Protein AF-U2USJ1-F1 (afdb_monomer_lite)

Foldseek 3Di:
DPDPDDDDDDDDDDDPVVVVVLCVVCVVVVHHSVRVVVVLVVVCVVVVHPDPAPADPVRDGPVRVVVVVVVVVCVVVVVDDDDDDDDD

Radius of gyration: 21.19 Å; chains: 1; bounding box: 42×40×55 Å

pLDDT: mean 83.75, std 11.47, range [43.25, 96.69]

Structure (mmCIF, N/CA/C/O backbone):
data_AF-U2USJ1-F1
#
_entry.id   AF-U2USJ1-F1
#
loop_
_atom_site.group_PDB
_atom_site.id
_atom_site.type_symbol
_atom_site.label_atom_id
_atom_site.label_alt_id
_atom_site.label_comp_id
_atom_site.label_asym_id
_atom_site.label_entity_id
_atom_site.label_seq_id
_atom_site.pdbx_PDB_ins_code
_atom_site.Cartn_x
_atom_site.Cartn_y
_atom_site.Cartn_z
_atom_site.occupancy
_atom_site.B_iso_or_equiv
_atom_site.auth_seq_id
_atom_site.auth_comp_id
_atom_site.auth_asym_id
_atom_site.auth_atom_id
_atom_site.pdbx_PDB_model_num
ATOM 1 N N . MET A 1 1 ? 2.497 -20.616 26.138 1.00 43.25 1 MET A N 1
ATOM 2 C CA . MET A 1 1 ? 1.456 -19.682 26.619 1.00 43.25 1 MET A CA 1
ATOM 3 C C . MET A 1 1 ? 1.119 -18.746 25.471 1.00 43.25 1 MET A C 1
ATOM 5 O O . MET A 1 1 ? 2.033 -18.112 24.958 1.00 43.25 1 MET A O 1
ATOM 9 N N . ALA A 1 2 ? -0.125 -18.736 24.988 1.00 52.28 2 ALA A N 1
ATOM 10 C CA . ALA A 1 2 ? -0.528 -17.823 23.919 1.00 52.28 2 ALA A CA 1
ATOM 11 C C . ALA A 1 2 ? -0.518 -16.396 24.480 1.00 52.28 2 ALA A C 1
ATOM 13 O O . ALA A 1 2 ? -1.215 -16.109 25.449 1.00 52.28 2 ALA A O 1
ATOM 14 N N . LYS A 1 3 ? 0.333 -15.530 23.928 1.00 64.81 3 LYS A N 1
ATOM 15 C CA . LYS A 1 3 ? 0.413 -14.126 24.328 1.00 64.81 3 LYS A CA 1
ATOM 16 C C . LYS A 1 3 ? -0.886 -13.453 23.885 1.00 64.81 3 LYS A C 1
ATOM 18 O O . LYS A 1 3 ? -1.115 -13.322 22.685 1.00 64.81 3 LYS A O 1
ATOM 23 N N . THR A 1 4 ? -1.747 -13.086 24.830 1.00 63.53 4 THR A N 1
ATOM 24 C CA . THR A 1 4 ? -2.965 -12.325 24.538 1.00 63.53 4 THR A CA 1
ATOM 25 C C . THR A 1 4 ? -2.553 -11.018 23.870 1.00 63.53 4 THR A C 1
ATOM 27 O O . THR A 1 4 ? -1.761 -10.258 24.424 1.00 63.53 4 THR A O 1
ATOM 30 N N . VAL A 1 5 ? -3.018 -10.793 22.642 1.00 78.06 5 VAL A N 1
ATOM 31 C CA . VAL A 1 5 ? -2.744 -9.552 21.915 1.00 78.06 5 VAL A CA 1
ATOM 32 C C . VAL A 1 5 ? -3.744 -8.517 22.408 1.00 78.06 5 VAL A C 1
ATOM 34 O O . VAL A 1 5 ? -4.931 -8.608 22.104 1.00 78.06 5 VAL A O 1
ATOM 37 N N . GLU A 1 6 ? -3.273 -7.557 23.198 1.00 87.88 6 GLU A N 1
ATOM 38 C CA . GLU A 1 6 ? -4.076 -6.400 23.585 1.00 87.88 6 GLU A CA 1
ATOM 39 C C . GLU A 1 6 ? -4.366 -5.549 22.343 1.00 87.88 6 GLU A C 1
ATOM 41 O O . GLU A 1 6 ? -3.460 -5.136 21.617 1.00 87.88 6 GLU A O 1
ATOM 46 N N . MET A 1 7 ? -5.652 -5.327 22.074 1.00 87.50 7 MET A N 1
ATOM 47 C CA . MET A 1 7 ? -6.123 -4.524 20.949 1.00 87.50 7 MET A CA 1
ATOM 48 C C . MET A 1 7 ? -6.331 -3.083 21.414 1.00 87.50 7 MET A C 1
ATOM 50 O O . MET A 1 7 ? -6.917 -2.843 22.468 1.00 87.50 7 MET A O 1
ATOM 54 N N . SER A 1 8 ? -5.885 -2.114 20.617 1.00 90.62 8 SER A N 1
ATOM 55 C CA . SER A 1 8 ? -6.071 -0.687 20.898 1.00 90.62 8 SER A CA 1
ATOM 56 C C . SER A 1 8 ? -6.817 0.004 19.761 1.00 90.62 8 SER A C 1
ATOM 58 O O . SER A 1 8 ? -6.656 -0.344 18.592 1.00 90.62 8 SER A O 1
ATOM 60 N N . ASN A 1 9 ? -7.627 1.003 20.113 1.00 91.75 9 ASN A N 1
ATOM 61 C CA . ASN A 1 9 ? -8.334 1.832 19.142 1.00 91.75 9 ASN A CA 1
ATOM 62 C C . ASN A 1 9 ? -7.396 2.889 18.551 1.00 91.75 9 ASN A C 1
ATOM 64 O O . ASN A 1 9 ? -6.600 3.493 19.269 1.00 91.75 9 ASN A O 1
ATOM 68 N N . PHE A 1 10 ? -7.533 3.144 17.250 1.00 87.62 10 PHE A N 1
ATOM 69 C CA . PHE A 1 10 ? -6.759 4.153 16.534 1.00 87.62 10 PHE A CA 1
ATOM 70 C C . PHE A 1 10 ? -7.697 5.049 15.724 1.00 87.62 10 PHE A C 1
ATOM 72 O O . PHE A 1 10 ? -8.349 4.589 14.786 1.00 87.62 10 PHE A O 1
ATOM 79 N N . THR A 1 11 ? -7.757 6.329 16.092 1.00 91.81 11 THR A N 1
ATOM 80 C CA . THR A 1 11 ? -8.636 7.325 15.467 1.00 91.81 11 THR A CA 1
ATOM 81 C C . THR A 1 11 ? -7.803 8.511 15.004 1.00 91.81 11 THR A C 1
ATOM 83 O O . THR A 1 11 ? -7.042 9.076 15.785 1.00 91.81 11 THR A O 1
ATOM 86 N N . PHE A 1 12 ? -7.977 8.926 13.753 1.00 89.75 12 PHE A N 1
ATOM 87 C CA . PHE A 1 12 ? -7.330 10.107 13.189 1.00 89.75 12 PHE A CA 1
ATOM 88 C C . PHE A 1 12 ? -8.324 10.900 12.340 1.00 89.75 12 PHE A C 1
ATOM 90 O O . PHE A 1 12 ? -9.337 10.370 11.878 1.00 89.75 12 PHE A O 1
ATOM 97 N N . LYS A 1 13 ? -8.047 12.192 12.160 1.00 94.38 13 LYS A N 1
ATOM 98 C CA . LYS A 1 13 ? -8.834 13.072 11.290 1.00 94.38 13 LYS A CA 1
ATOM 99 C C . LYS A 1 13 ? -8.216 13.085 9.895 1.00 94.38 13 LYS A C 1
ATOM 101 O O . LYS A 1 13 ? -6.996 13.096 9.768 1.00 94.38 13 LYS A O 1
ATOM 106 N N . MET A 1 14 ? -9.057 13.121 8.869 1.00 93.50 14 MET A N 1
ATOM 107 C CA . MET A 1 14 ? -8.644 13.305 7.478 1.00 93.50 14 MET A CA 1
ATOM 108 C C . MET A 1 14 ? -9.666 14.175 6.751 1.00 93.50 14 MET A C 1
ATOM 110 O O . MET A 1 14 ? -10.823 14.243 7.176 1.00 93.50 14 MET A O 1
ATOM 114 N N . ASP A 1 15 ? -9.244 14.813 5.661 1.00 96.69 15 ASP A N 1
ATOM 115 C CA . ASP A 1 15 ? -10.169 15.520 4.781 1.00 96.69 15 ASP A CA 1
ATOM 116 C C . ASP A 1 15 ? -11.172 14.553 4.136 1.00 96.69 15 ASP A C 1
ATOM 118 O O . ASP A 1 15 ? -10.871 13.380 3.878 1.00 96.69 15 ASP A O 1
ATOM 122 N N . LYS A 1 16 ? -12.376 15.060 3.863 1.00 95.88 16 LYS A N 1
ATOM 123 C CA . LYS A 1 16 ? -13.460 14.277 3.274 1.00 95.88 16 LYS A CA 1
ATOM 124 C C . LYS A 1 16 ? -13.064 13.691 1.915 1.00 95.88 16 LYS A C 1
ATOM 126 O O . LYS A 1 16 ? -13.285 12.505 1.690 1.00 95.88 16 LYS A O 1
ATOM 131 N N . THR A 1 17 ? -12.411 14.475 1.063 1.00 96.69 17 THR A N 1
ATOM 132 C CA . THR A 1 17 ? -12.007 14.063 -0.289 1.00 96.69 17 THR A CA 1
ATOM 133 C C . THR A 1 17 ? -11.044 12.887 -0.231 1.00 96.69 17 THR A C 1
ATOM 135 O O . THR A 1 17 ? -11.250 11.865 -0.883 1.00 96.69 17 THR A O 1
ATOM 138 N N . THR A 1 18 ? -10.023 12.984 0.624 1.00 94.19 18 THR A N 1
ATOM 139 C CA . THR A 1 18 ? -9.052 11.904 0.818 1.00 94.19 18 THR A CA 1
ATOM 140 C C . THR A 1 18 ? -9.733 10.642 1.358 1.00 94.19 18 THR A C 1
ATOM 142 O O . THR A 1 18 ? -9.338 9.532 1.006 1.00 94.19 18 THR A O 1
ATOM 145 N N . ARG A 1 19 ? -10.770 10.782 2.201 1.00 94.88 19 ARG A N 1
ATOM 146 C CA . ARG A 1 19 ? -11.506 9.640 2.772 1.00 94.88 19 ARG A CA 1
ATOM 147 C C . ARG A 1 19 ? -12.246 8.881 1.689 1.00 94.88 19 ARG A C 1
ATOM 149 O O . ARG A 1 19 ? -12.197 7.655 1.670 1.00 94.88 19 ARG A O 1
ATOM 156 N N . GLU A 1 20 ? -12.924 9.614 0.818 1.00 96.50 20 GLU A N 1
ATOM 157 C CA . GLU A 1 20 ? -13.682 9.049 -0.294 1.00 96.50 20 GLU A CA 1
ATOM 158 C C . GLU A 1 20 ? -12.743 8.367 -1.295 1.00 96.50 20 GLU A C 1
ATOM 160 O O . GLU A 1 20 ? -12.966 7.208 -1.633 1.00 96.50 20 GLU A O 1
ATOM 165 N N . GLN A 1 21 ? -11.628 9.010 -1.659 1.00 95.06 21 GLN A N 1
ATOM 166 C CA . GLN A 1 21 ? -10.603 8.409 -2.522 1.00 95.06 21 GLN A CA 1
ATOM 167 C C . GLN A 1 21 ? -10.018 7.122 -1.928 1.00 95.06 21 GLN A C 1
ATOM 169 O O . GLN A 1 21 ? -9.940 6.102 -2.610 1.00 95.06 21 GLN A O 1
ATOM 174 N N . PHE A 1 22 ? -9.646 7.140 -0.644 1.00 93.50 22 PHE A N 1
ATOM 175 C CA . PHE A 1 22 ? -9.110 5.953 0.020 1.00 93.50 22 PHE A CA 1
ATOM 176 C C . PHE A 1 22 ? -10.155 4.836 0.131 1.00 93.50 22 PHE A C 1
ATOM 178 O O . PHE A 1 22 ? -9.820 3.664 -0.028 1.00 93.50 22 PHE A O 1
ATOM 185 N N . SER A 1 23 ? -11.425 5.182 0.362 1.00 94.25 23 SER A N 1
ATOM 186 C CA . SER A 1 23 ? -12.526 4.216 0.383 1.00 94.25 23 SER A CA 1
ATOM 187 C C . SER A 1 23 ? -12.709 3.535 -0.974 1.00 94.25 23 SER A C 1
ATOM 189 O O . SER A 1 23 ? -12.844 2.313 -1.010 1.00 94.25 23 SER A O 1
ATOM 191 N N . SER A 1 24 ? -12.693 4.296 -2.072 1.00 95.81 24 SER A N 1
ATOM 192 C CA . SER A 1 24 ? -12.792 3.742 -3.428 1.00 95.81 24 SER A CA 1
ATOM 193 C C . SER A 1 24 ? -11.620 2.815 -3.737 1.00 95.81 24 SER A C 1
ATOM 195 O O . SER A 1 24 ? -11.851 1.672 -4.120 1.00 95.81 24 SER A O 1
ATOM 197 N N . LEU A 1 25 ? -10.389 3.250 -3.443 1.00 93.00 25 LEU A N 1
ATOM 198 C CA . LEU A 1 25 ? -9.186 2.433 -3.625 1.00 93.00 25 LEU A CA 1
ATOM 199 C C . LEU A 1 25 ? -9.275 1.104 -2.860 1.00 93.00 25 LEU A C 1
ATOM 201 O O . LEU A 1 25 ? -8.974 0.044 -3.400 1.00 93.00 25 LEU A O 1
ATOM 205 N N . CYS A 1 26 ? -9.704 1.139 -1.595 1.00 93.44 26 CYS A N 1
ATOM 206 C CA . CYS A 1 26 ? -9.865 -0.080 -0.801 1.00 93.44 26 CYS A CA 1
ATOM 207 C C . CYS A 1 26 ? -10.905 -1.026 -1.416 1.00 93.44 26 CYS A C 1
ATOM 209 O O . CYS A 1 26 ? -10.684 -2.235 -1.437 1.00 93.44 26 CYS A O 1
ATOM 211 N N . ASN A 1 27 ? -12.007 -0.483 -1.941 1.00 94.19 27 ASN A N 1
ATOM 212 C CA . ASN A 1 27 ? -13.063 -1.272 -2.568 1.00 94.19 27 ASN A CA 1
ATOM 213 C C . ASN A 1 27 ? -12.591 -1.947 -3.865 1.00 94.19 27 ASN A C 1
ATOM 215 O O . ASN A 1 27 ? -12.868 -3.126 -4.068 1.00 94.19 27 ASN A O 1
ATOM 219 N N . GLU A 1 28 ? -11.821 -1.244 -4.700 1.00 94.00 28 GLU A N 1
ATOM 220 C CA . GLU A 1 28 ? -11.203 -1.822 -5.905 1.00 94.00 28 GLU A CA 1
ATOM 221 C C . GLU A 1 28 ? -10.234 -2.963 -5.571 1.00 94.00 28 GLU A C 1
ATOM 223 O O . GLU A 1 28 ? -10.150 -3.950 -6.297 1.00 94.00 28 GLU A O 1
ATOM 228 N N . LEU A 1 29 ? -9.549 -2.868 -4.429 1.00 91.06 29 LEU A N 1
ATOM 229 C CA . LEU A 1 29 ? -8.642 -3.902 -3.928 1.00 91.06 29 LEU A CA 1
ATOM 230 C C . LEU A 1 29 ? -9.356 -5.035 -3.163 1.00 91.06 29 LEU A C 1
ATOM 232 O O . LEU A 1 29 ? -8.694 -5.968 -2.710 1.00 91.06 29 LEU A O 1
ATOM 236 N N . GLY A 1 30 ? -10.681 -4.967 -2.980 1.00 92.69 30 GLY A N 1
ATOM 237 C CA . GLY A 1 30 ? -11.447 -5.953 -2.207 1.00 92.69 30 GLY A CA 1
ATOM 238 C C . GLY A 1 30 ? -11.151 -5.933 -0.700 1.00 92.69 30 GLY A C 1
ATOM 239 O O . GLY A 1 30 ? -11.297 -6.947 -0.017 1.00 92.69 30 GLY A O 1
ATOM 240 N N . LEU A 1 31 ? -10.707 -4.791 -0.169 1.00 94.19 31 LEU A N 1
ATOM 241 C CA . LEU A 1 31 ? -10.300 -4.603 1.222 1.00 94.19 31 LEU A CA 1
ATOM 242 C C . LEU A 1 31 ? -11.204 -3.598 1.941 1.00 94.19 31 LEU A C 1
ATOM 244 O O . LEU A 1 31 ? -11.729 -2.652 1.361 1.00 94.19 31 LEU A O 1
ATOM 248 N N . THR A 1 32 ? -11.329 -3.744 3.260 1.00 94.56 32 THR A N 1
ATOM 249 C CA . THR A 1 32 ? -11.893 -2.674 4.094 1.00 94.56 32 THR A CA 1
ATOM 250 C C . THR A 1 32 ? -10.825 -1.620 4.388 1.00 94.56 32 THR A C 1
ATOM 252 O O . THR A 1 32 ? -9.642 -1.945 4.519 1.00 94.56 32 THR A O 1
ATOM 255 N N . MET A 1 33 ? -11.234 -0.361 4.582 1.00 92.06 33 MET A N 1
ATOM 256 C CA . MET A 1 33 ? -10.312 0.726 4.956 1.00 92.06 33 MET A CA 1
ATOM 257 C C . MET A 1 33 ? -9.479 0.375 6.198 1.00 92.06 33 MET A C 1
ATOM 259 O O . MET A 1 33 ? -8.283 0.658 6.251 1.00 92.06 33 MET A O 1
ATOM 263 N N . SER A 1 34 ? -10.087 -0.279 7.193 1.00 92.62 34 SER A N 1
ATOM 264 C CA . SER A 1 34 ? -9.401 -0.718 8.412 1.00 92.62 34 SER A CA 1
ATOM 265 C C . SER A 1 34 ? -8.352 -1.796 8.134 1.00 92.62 34 SER A C 1
ATOM 267 O O . SER A 1 34 ? -7.256 -1.722 8.686 1.00 92.62 34 SER A O 1
ATOM 269 N N . ALA A 1 35 ? -8.652 -2.770 7.266 1.00 93.19 35 ALA A N 1
ATOM 270 C CA . ALA A 1 35 ? -7.700 -3.810 6.885 1.00 93.19 35 ALA A CA 1
ATOM 271 C C . ALA A 1 35 ? -6.510 -3.227 6.109 1.00 93.19 35 ALA A C 1
ATOM 273 O O . ALA A 1 35 ? -5.363 -3.521 6.446 1.00 93.19 35 ALA A O 1
ATOM 274 N N . ALA A 1 36 ? -6.775 -2.347 5.138 1.00 92.06 36 ALA A N 1
ATOM 275 C CA . ALA A 1 36 ? -5.740 -1.653 4.374 1.00 92.06 36 ALA A CA 1
ATOM 276 C C . ALA A 1 36 ? -4.853 -0.780 5.281 1.00 92.06 36 ALA A C 1
ATOM 278 O O . ALA A 1 36 ? -3.626 -0.858 5.224 1.00 92.06 36 ALA A O 1
ATOM 279 N N . THR A 1 37 ? -5.462 -0.015 6.193 1.00 91.50 37 THR A N 1
ATOM 280 C CA . THR A 1 37 ? -4.733 0.822 7.163 1.00 91.50 37 THR A CA 1
ATOM 281 C C . THR A 1 37 ? -3.875 -0.027 8.102 1.00 91.50 37 THR A C 1
ATOM 283 O O . THR A 1 37 ? -2.712 0.291 8.344 1.00 91.50 37 THR A O 1
ATOM 286 N N . LEU A 1 38 ? -4.409 -1.142 8.610 1.00 91.75 38 LEU A N 1
ATOM 287 C CA . LEU A 1 38 ? -3.655 -2.048 9.473 1.00 91.75 38 LEU A CA 1
ATOM 288 C C . LEU A 1 38 ? -2.473 -2.686 8.732 1.00 91.75 38 LEU A C 1
ATOM 290 O O . LEU A 1 38 ? -1.396 -2.819 9.313 1.00 91.75 38 LEU A O 1
ATOM 294 N N . ALA A 1 39 ? -2.656 -3.078 7.469 1.00 89.69 39 ALA A N 1
ATOM 295 C CA . ALA A 1 39 ? -1.584 -3.615 6.636 1.00 89.69 39 ALA A CA 1
ATOM 296 C C . ALA A 1 39 ? -0.464 -2.585 6.440 1.00 89.69 39 ALA A C 1
ATOM 298 O O . ALA A 1 39 ? 0.704 -2.912 6.656 1.00 89.69 39 ALA A O 1
ATOM 299 N N . LEU A 1 40 ? -0.826 -1.332 6.145 1.00 87.06 40 LEU A N 1
ATOM 300 C CA . LEU A 1 40 ? 0.119 -0.225 6.015 1.00 87.06 40 LEU A CA 1
ATOM 301 C C . LEU A 1 40 ? 0.915 -0.002 7.309 1.00 87.06 40 LEU A C 1
ATOM 303 O O . LEU A 1 40 ? 2.143 0.061 7.281 1.00 87.06 40 LEU A O 1
ATOM 307 N N . ILE A 1 41 ? 0.237 0.063 8.460 1.00 89.75 41 ILE A N 1
ATOM 308 C CA . ILE A 1 41 ? 0.893 0.246 9.764 1.00 89.75 41 ILE A CA 1
ATOM 309 C C . ILE A 1 41 ? 1.837 -0.926 10.059 1.00 89.75 41 ILE A C 1
ATOM 311 O O . ILE A 1 41 ? 2.985 -0.714 10.447 1.00 89.75 41 ILE A O 1
ATOM 315 N N . LYS A 1 42 ? 1.396 -2.171 9.833 1.00 89.94 42 LYS A N 1
ATOM 316 C CA . LYS A 1 42 ? 2.236 -3.365 10.023 1.00 89.94 42 LYS A CA 1
ATOM 317 C C . LYS A 1 42 ? 3.472 -3.339 9.132 1.00 89.94 42 LYS A C 1
ATOM 319 O O . LYS A 1 42 ? 4.553 -3.694 9.594 1.00 89.94 42 LYS A O 1
ATOM 324 N N . GLN A 1 43 ? 3.326 -2.919 7.879 1.00 86.06 43 GLN A N 1
ATOM 325 C CA . GLN A 1 43 ? 4.441 -2.789 6.948 1.00 86.06 43 GLN A CA 1
ATOM 326 C C . GLN A 1 43 ? 5.440 -1.726 7.420 1.00 86.06 43 GLN A C 1
ATOM 328 O O . GLN A 1 43 ? 6.640 -1.994 7.451 1.00 86.06 43 GLN A O 1
ATOM 333 N N . ALA A 1 44 ? 4.953 -0.559 7.847 1.00 85.81 44 ALA A N 1
ATOM 334 C CA . ALA A 1 44 ? 5.797 0.514 8.366 1.00 85.81 44 ALA A CA 1
ATOM 335 C C . ALA A 1 44 ? 6.581 0.077 9.618 1.00 85.81 44 ALA A C 1
ATOM 337 O O . ALA A 1 44 ? 7.788 0.309 9.703 1.00 85.81 44 ALA A O 1
ATOM 338 N N . VAL A 1 45 ? 5.919 -0.618 10.554 1.00 88.69 45 VAL A N 1
ATOM 339 C CA . VAL A 1 45 ? 6.558 -1.171 11.761 1.00 88.69 45 VAL A CA 1
ATOM 340 C C . VAL A 1 45 ? 7.589 -2.240 11.397 1.00 88.69 45 VAL A C 1
ATOM 342 O O . VAL A 1 45 ? 8.710 -2.193 11.898 1.00 88.69 45 VAL A O 1
ATOM 345 N N . ARG A 1 46 ? 7.248 -3.173 10.497 1.00 85.62 46 ARG A N 1
ATOM 346 C CA . ARG A 1 46 ? 8.151 -4.250 10.055 1.00 85.62 46 ARG A CA 1
ATOM 347 C C . ARG A 1 46 ? 9.429 -3.705 9.421 1.00 85.62 46 ARG A C 1
ATOM 349 O O . ARG A 1 46 ? 10.495 -4.268 9.638 1.00 85.62 46 ARG A O 1
ATOM 356 N N . ASN A 1 47 ? 9.319 -2.618 8.665 1.00 84.12 47 ASN A N 1
ATOM 357 C CA . ASN A 1 47 ? 10.446 -2.018 7.960 1.00 84.12 47 ASN A CA 1
ATOM 358 C C . ASN A 1 47 ? 11.183 -0.954 8.793 1.00 84.12 47 ASN A C 1
ATOM 360 O O . ASN A 1 47 ? 12.127 -0.353 8.286 1.00 84.12 47 ASN A O 1
ATOM 364 N N . GLN A 1 48 ? 10.732 -0.678 10.029 1.00 77.38 48 GLN A N 1
ATOM 365 C CA . GLN A 1 48 ? 11.183 0.437 10.879 1.00 77.38 48 GLN A CA 1
ATOM 366 C C . GLN A 1 48 ? 11.321 1.763 10.114 1.00 77.38 48 GLN A C 1
ATOM 368 O O . GLN A 1 48 ? 12.215 2.571 10.363 1.00 77.38 48 GLN A O 1
ATOM 373 N N . SER A 1 49 ? 10.455 1.976 9.124 1.00 70.12 49 SER A N 1
ATOM 374 C CA . SER A 1 49 ? 10.602 3.073 8.184 1.00 70.12 49 SER A CA 1
ATOM 375 C C . SER A 1 49 ? 9.240 3.511 7.684 1.00 70.12 49 SER A C 1
ATOM 377 O O . SER A 1 49 ? 8.479 2.724 7.125 1.00 70.12 49 SER A O 1
ATOM 379 N N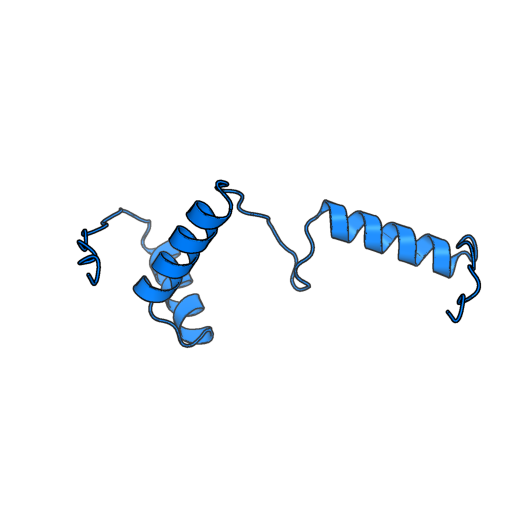 . MET A 1 50 ? 8.950 4.796 7.860 1.00 63.34 50 MET A N 1
ATOM 380 C CA . MET A 1 50 ? 7.770 5.447 7.303 1.00 63.34 50 MET A CA 1
ATOM 381 C C . MET A 1 50 ? 8.129 6.054 5.944 1.00 63.34 50 MET A C 1
ATOM 383 O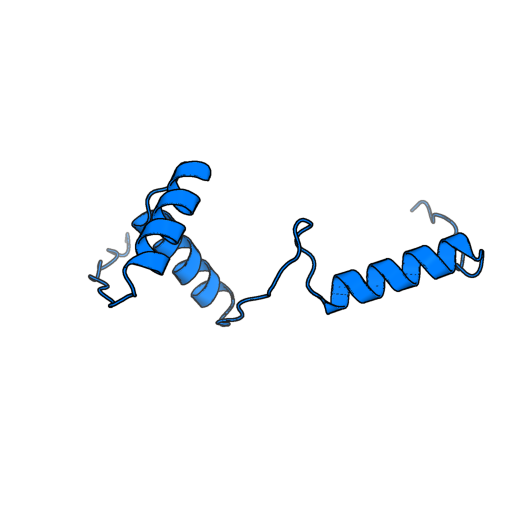 O . MET A 1 50 ? 8.075 7.263 5.744 1.00 63.34 50 MET A O 1
ATOM 387 N N . ARG A 1 51 ? 8.605 5.208 5.024 1.00 58.22 51 ARG A N 1
ATOM 388 C CA . ARG A 1 51 ? 8.947 5.619 3.660 1.00 58.22 51 ARG A CA 1
ATOM 389 C C . ARG A 1 51 ? 7.749 5.373 2.754 1.00 58.22 51 ARG A C 1
ATOM 391 O O . ARG A 1 51 ? 7.474 4.239 2.372 1.00 58.22 51 ARG A O 1
ATOM 398 N N . PHE A 1 52 ? 7.056 6.451 2.406 1.00 61.28 52 PHE A N 1
ATOM 399 C CA . PHE A 1 52 ? 6.153 6.468 1.263 1.00 61.28 52 PHE A CA 1
ATOM 400 C C . PHE A 1 52 ? 7.022 6.587 0.013 1.00 61.28 52 PHE A C 1
ATOM 402 O O . PHE A 1 52 ? 7.482 7.670 -0.339 1.00 61.28 52 PHE A O 1
ATOM 409 N N . SER A 1 53 ? 7.335 5.457 -0.612 1.00 60.69 53 SER A N 1
ATOM 410 C CA . SER A 1 53 ? 7.957 5.474 -1.930 1.00 60.69 53 SER A CA 1
ATOM 411 C C . SER A 1 53 ? 6.872 5.831 -2.938 1.00 60.69 53 SER A C 1
ATOM 413 O O . SER A 1 53 ? 5.933 5.053 -3.104 1.00 60.69 53 SER A O 1
ATOM 415 N N . LEU A 1 54 ? 6.982 6.988 -3.596 1.00 59.56 54 LEU A N 1
ATOM 416 C CA . LEU A 1 54 ? 6.211 7.238 -4.810 1.00 59.56 54 LEU A CA 1
ATOM 417 C C . LEU A 1 54 ? 6.701 6.211 -5.836 1.00 59.56 54 LEU A C 1
ATOM 419 O O . LEU A 1 54 ? 7.847 6.281 -6.287 1.00 59.56 54 LEU A O 1
ATOM 423 N N . ARG A 1 55 ? 5.879 5.195 -6.083 1.00 70.19 55 ARG A N 1
ATOM 424 C CA . ARG A 1 55 ? 6.161 4.143 -7.051 1.00 70.19 55 ARG A CA 1
ATOM 425 C C . ARG A 1 55 ? 5.300 4.386 -8.279 1.00 70.19 55 ARG A C 1
ATOM 427 O O . ARG A 1 55 ? 4.140 4.767 -8.148 1.00 70.19 55 ARG A O 1
ATOM 434 N N . ASP A 1 56 ? 5.912 4.207 -9.435 1.00 71.06 56 ASP A N 1
ATOM 435 C CA . ASP A 1 56 ? 5.250 4.208 -10.734 1.00 71.06 56 ASP A CA 1
ATOM 436 C C . ASP A 1 56 ? 4.243 3.040 -10.854 1.00 71.06 56 ASP A C 1
ATOM 438 O O . ASP A 1 56 ? 4.227 2.144 -10.004 1.00 71.06 56 ASP A O 1
ATOM 442 N N . GLU A 1 57 ? 3.423 3.032 -11.912 1.00 71.44 57 GLU A N 1
ATOM 443 C CA . GLU A 1 57 ? 2.498 1.944 -12.274 1.00 71.44 57 GLU A CA 1
ATOM 444 C C . GLU A 1 57 ? 3.179 0.561 -12.262 1.00 71.44 57 GLU A C 1
ATOM 446 O O . GLU A 1 57 ? 2.555 -0.439 -11.904 1.00 71.44 57 GLU A O 1
ATOM 451 N N . ASN A 1 58 ? 4.485 0.506 -12.548 1.00 75.25 58 ASN A N 1
ATOM 452 C CA . ASN A 1 58 ? 5.282 -0.721 -12.544 1.00 75.25 58 ASN A CA 1
ATOM 453 C C . ASN A 1 58 ? 5.977 -1.021 -11.201 1.00 75.25 58 ASN A C 1
ATOM 455 O O . ASN A 1 58 ? 6.786 -1.943 -11.106 1.00 75.25 58 ASN A O 1
ATOM 459 N N . GLY A 1 59 ? 5.706 -0.248 -10.147 1.00 75.31 59 GLY A N 1
ATOM 460 C CA . GLY A 1 59 ? 6.262 -0.466 -8.811 1.00 75.31 59 GLY A CA 1
ATOM 461 C C . GLY A 1 59 ? 7.685 0.067 -8.597 1.00 75.31 59 GLY A C 1
ATOM 462 O O . GLY A 1 59 ? 8.227 -0.101 -7.501 1.00 75.31 59 GLY A O 1
ATOM 463 N N . PHE A 1 60 ? 8.289 0.734 -9.581 1.00 79.44 60 PHE A N 1
ATOM 464 C CA . PHE A 1 60 ? 9.625 1.331 -9.467 1.00 79.44 60 PHE A CA 1
ATOM 465 C C . PHE A 1 60 ? 9.583 2.692 -8.776 1.00 79.44 60 PHE A C 1
ATOM 467 O O . PHE A 1 60 ? 8.668 3.483 -8.994 1.00 79.44 60 PHE A O 1
ATOM 474 N N . THR A 1 61 ? 10.591 2.995 -7.963 1.00 80.75 61 THR A N 1
ATOM 475 C CA . THR A 1 61 ? 10.861 4.379 -7.552 1.00 80.75 61 THR A CA 1
ATOM 476 C C . THR A 1 61 ? 11.313 5.221 -8.748 1.00 80.75 61 THR A C 1
ATOM 478 O O . THR A 1 61 ? 11.750 4.688 -9.767 1.00 80.75 61 THR A O 1
ATOM 481 N N . LEU A 1 62 ? 11.248 6.549 -8.625 1.00 79.00 62 LEU A N 1
ATOM 482 C CA . LEU A 1 62 ? 11.720 7.464 -9.675 1.00 79.00 62 LEU A CA 1
ATOM 483 C C . LEU A 1 62 ? 13.185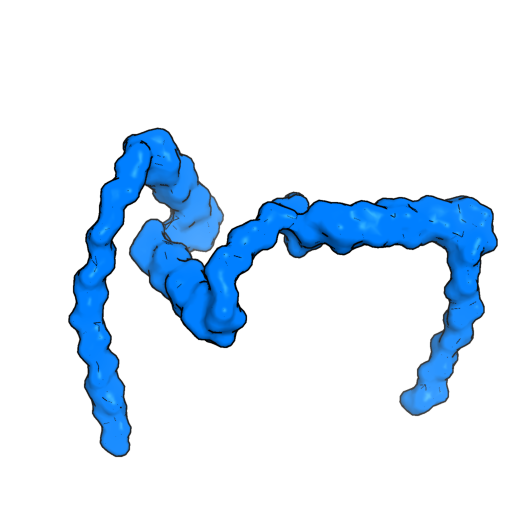 7.204 -10.065 1.00 79.00 62 LEU A C 1
ATOM 485 O O . LEU A 1 62 ? 13.534 7.287 -11.239 1.00 79.00 62 LEU A O 1
ATOM 489 N N . GLU A 1 63 ? 14.026 6.859 -9.088 1.00 82.25 63 GLU A N 1
ATOM 490 C CA . GLU A 1 63 ? 15.438 6.536 -9.308 1.00 82.25 63 GLU A CA 1
ATOM 491 C C . GLU A 1 63 ? 15.599 5.207 -10.058 1.00 82.25 63 GLU A C 1
ATOM 493 O O . GLU A 1 63 ? 16.330 5.142 -11.044 1.00 82.25 63 GLU A O 1
ATOM 498 N N . GLU A 1 64 ? 14.857 4.169 -9.657 1.00 84.25 64 GLU A N 1
ATOM 499 C CA . GLU A 1 64 ? 14.859 2.866 -10.335 1.00 84.25 64 GLU A CA 1
ATOM 500 C C . GLU A 1 64 ? 14.339 2.970 -11.776 1.00 84.25 64 GLU A C 1
ATOM 502 O O . GLU A 1 64 ? 14.915 2.380 -12.687 1.00 84.25 64 GLU A O 1
ATOM 507 N N . ALA A 1 65 ? 13.284 3.755 -12.006 1.00 85.50 65 ALA A N 1
ATOM 508 C CA . ALA A 1 65 ? 12.747 3.996 -13.341 1.00 85.50 65 ALA A CA 1
ATOM 509 C C . ALA A 1 65 ? 13.745 4.764 -14.226 1.00 85.50 65 ALA A C 1
ATOM 511 O O . ALA A 1 65 ? 13.892 4.448 -15.409 1.00 85.50 65 ALA A O 1
ATOM 512 N N . ALA A 1 66 ? 14.466 5.741 -13.663 1.00 86.75 66 ALA A N 1
ATOM 513 C CA . ALA A 1 66 ? 15.508 6.479 -14.375 1.00 86.75 66 ALA A CA 1
ATOM 514 C C . ALA A 1 66 ? 16.709 5.587 -14.734 1.00 86.75 66 ALA A C 1
ATOM 516 O O . ALA A 1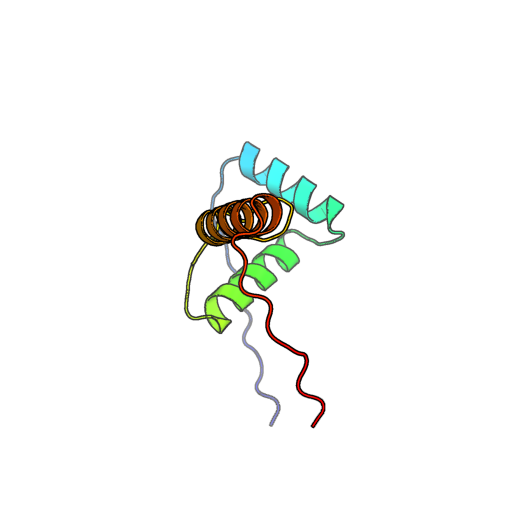 66 ? 17.205 5.647 -15.862 1.00 86.75 66 ALA A O 1
ATOM 517 N N . GLU A 1 67 ? 17.144 4.727 -13.810 1.00 89.12 67 GLU A N 1
ATOM 518 C CA . GLU A 1 67 ? 18.193 3.730 -14.052 1.00 89.12 67 GLU A CA 1
ATOM 519 C C . GLU A 1 67 ? 17.762 2.738 -15.143 1.00 89.12 67 GLU A C 1
ATOM 521 O O . GLU A 1 67 ? 18.509 2.478 -16.090 1.00 89.12 67 GLU A O 1
ATOM 526 N N . LEU A 1 68 ? 16.526 2.234 -15.073 1.00 89.25 68 LEU A N 1
ATOM 527 C CA . LEU A 1 68 ? 15.976 1.326 -16.075 1.00 89.25 68 LEU A CA 1
ATOM 528 C C . LEU A 1 68 ? 15.917 1.990 -17.458 1.00 89.25 68 LEU A C 1
ATOM 530 O O . LEU A 1 68 ? 16.359 1.402 -18.445 1.00 89.25 68 LEU A O 1
ATOM 534 N N . ALA A 1 69 ? 15.447 3.238 -17.535 1.00 87.88 69 ALA A N 1
ATOM 535 C CA . ALA A 1 69 ? 15.418 4.006 -18.777 1.00 87.88 69 ALA A CA 1
ATOM 536 C C . ALA A 1 69 ? 16.825 4.232 -19.354 1.00 87.88 69 ALA A C 1
ATOM 538 O O . ALA A 1 69 ? 17.018 4.136 -20.568 1.00 87.88 69 ALA A O 1
ATOM 539 N N . ARG A 1 70 ? 17.822 4.496 -18.499 1.00 90.50 70 ARG A N 1
ATOM 540 C CA . ARG A 1 70 ? 19.226 4.602 -18.910 1.00 90.50 70 ARG A CA 1
ATOM 541 C C . ARG A 1 70 ? 19.727 3.284 -19.501 1.00 90.50 70 ARG A C 1
ATOM 543 O O . ARG A 1 70 ? 20.274 3.291 -20.599 1.00 90.50 70 ARG A O 1
ATOM 550 N N . ARG A 1 71 ? 19.494 2.162 -18.818 1.00 87.19 71 ARG A N 1
ATOM 551 C CA . ARG A 1 71 ? 19.919 0.827 -19.270 1.00 87.19 71 ARG A CA 1
ATOM 552 C C . ARG A 1 71 ? 19.277 0.428 -20.595 1.00 87.19 71 ARG A C 1
ATOM 554 O O . ARG A 1 71 ? 19.963 -0.095 -21.466 1.00 87.19 71 ARG A O 1
ATOM 561 N N . ILE A 1 72 ? 17.987 0.722 -20.780 1.00 88.38 72 ILE A N 1
ATOM 562 C CA . ILE A 1 72 ? 17.286 0.491 -22.052 1.00 88.38 72 ILE A CA 1
ATOM 563 C C . ILE A 1 72 ? 17.992 1.233 -23.195 1.00 88.38 72 ILE A C 1
ATOM 565 O O . ILE A 1 72 ? 18.207 0.647 -24.254 1.00 88.38 72 ILE A O 1
ATOM 569 N N . ARG A 1 73 ? 18.407 2.488 -22.974 1.00 89.38 73 ARG A N 1
ATOM 570 C CA . ARG A 1 73 ? 19.154 3.269 -23.973 1.00 89.38 73 ARG A CA 1
ATOM 571 C C . ARG A 1 73 ? 20.532 2.678 -24.263 1.00 89.38 73 ARG A C 1
ATOM 573 O O . ARG A 1 73 ? 20.884 2.557 -25.428 1.00 89.38 73 ARG A O 1
ATOM 580 N N . GLU A 1 74 ? 21.279 2.262 -23.240 1.00 88.88 74 GLU A N 1
ATOM 581 C CA . GLU A 1 74 ? 22.594 1.619 -23.419 1.00 88.88 74 GLU A CA 1
ATOM 582 C C . GLU A 1 74 ? 22.485 0.331 -24.254 1.00 88.88 74 GLU A C 1
ATOM 584 O O . GLU A 1 74 ? 23.310 0.076 -25.130 1.00 88.88 74 GLU A O 1
ATOM 589 N N . VAL A 1 75 ? 21.434 -0.466 -24.037 1.00 87.88 75 VAL A N 1
ATOM 590 C CA . VAL A 1 75 ? 21.163 -1.669 -24.839 1.00 87.88 75 VAL A CA 1
ATOM 591 C C . VAL A 1 75 ? 20.776 -1.305 -26.275 1.00 87.88 75 VAL A C 1
ATOM 593 O O . VAL A 1 75 ? 21.308 -1.900 -27.209 1.00 87.88 75 VAL A O 1
ATOM 596 N N . GLN A 1 76 ? 19.892 -0.320 -26.472 1.00 87.44 76 GLN A N 1
ATOM 597 C CA . GLN A 1 76 ? 19.468 0.133 -27.807 1.00 87.44 76 GLN A CA 1
ATOM 598 C C . GLN A 1 76 ? 20.622 0.718 -28.631 1.00 87.44 76 GLN A C 1
ATOM 600 O O . GLN A 1 76 ? 20.689 0.487 -29.836 1.00 87.44 76 GLN A O 1
ATOM 605 N N . ASN A 1 77 ? 21.546 1.426 -27.983 1.00 88.88 77 ASN A N 1
ATOM 606 C CA . ASN A 1 77 ? 22.746 1.978 -28.607 1.00 88.88 77 ASN A CA 1
ATOM 607 C C . ASN A 1 77 ? 23.868 0.944 -28.789 1.00 88.88 77 ASN A C 1
ATOM 609 O O . ASN A 1 77 ? 24.937 1.282 -29.293 1.00 88.88 77 ASN A O 1
ATOM 613 N N . ASN A 1 78 ? 23.636 -0.314 -28.398 1.00 82.00 78 ASN A N 1
ATOM 614 C CA . ASN A 1 78 ? 24.606 -1.401 -28.491 1.00 82.00 78 ASN A CA 1
ATOM 615 C C . ASN A 1 78 ? 25.879 -1.172 -27.637 1.00 82.00 78 ASN A C 1
ATOM 617 O O . ASN A 1 78 ? 26.937 -1.729 -27.928 1.00 82.00 78 ASN A O 1
ATOM 621 N N . GLU A 1 79 ? 25.757 -0.370 -26.574 1.00 80.88 79 GLU A N 1
ATOM 622 C CA . GLU A 1 79 ? 26.800 -0.037 -25.587 1.00 80.88 79 GLU A CA 1
ATOM 623 C C . GLU A 1 79 ? 26.763 -0.976 -24.365 1.00 80.88 79 GLU A C 1
ATOM 625 O O . GLU A 1 79 ? 27.623 -0.919 -23.485 1.00 80.88 79 GLU A O 1
ATOM 630 N N . ALA A 1 80 ? 25.760 -1.854 -24.291 1.00 80.38 80 ALA A N 1
ATOM 631 C CA . ALA A 1 80 ? 25.614 -2.804 -23.201 1.00 80.38 80 ALA A CA 1
ATOM 632 C C . ALA A 1 80 ? 26.685 -3.907 -23.244 1.00 80.38 80 ALA A C 1
ATOM 634 O O . ALA A 1 80 ? 26.906 -4.562 -24.265 1.00 80.38 80 ALA A O 1
ATOM 635 N N . VAL A 1 81 ? 27.309 -4.164 -22.092 1.00 79.81 81 VAL A N 1
ATOM 636 C CA . VAL A 1 81 ? 28.278 -5.252 -21.931 1.00 79.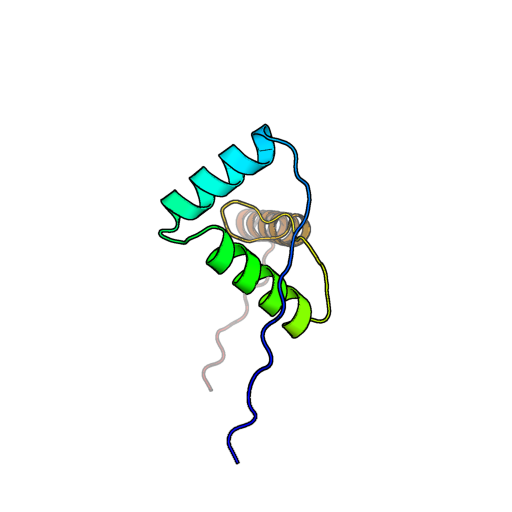81 81 VAL A CA 1
ATOM 637 C C . VAL A 1 81 ? 27.534 -6.583 -21.909 1.00 79.81 81 VAL A C 1
ATOM 639 O O . VAL A 1 81 ? 26.726 -6.852 -21.019 1.00 79.81 81 VAL A O 1
ATOM 642 N N . ARG A 1 82 ? 27.809 -7.432 -22.901 1.00 77.12 82 ARG A N 1
ATOM 643 C CA . ARG A 1 82 ? 27.259 -8.784 -22.971 1.00 77.12 82 ARG A CA 1
ATOM 644 C C . ARG A 1 82 ? 28.124 -9.709 -22.120 1.00 77.12 82 ARG A C 1
ATOM 646 O O . ARG A 1 82 ? 29.285 -9.938 -22.445 1.00 77.12 82 ARG A O 1
ATOM 653 N N . HIS A 1 83 ? 27.558 -10.218 -21.035 1.00 79.38 83 HIS A N 1
ATOM 654 C CA . HIS A 1 83 ? 28.183 -11.262 -20.232 1.00 79.38 83 HIS A CA 1
ATOM 655 C C . HIS A 1 83 ? 27.650 -12.626 -20.665 1.00 79.38 83 HIS A C 1
ATOM 657 O O . HIS A 1 83 ? 26.462 -12.760 -20.963 1.00 79.38 83 HIS A O 1
ATOM 663 N N . ASP A 1 84 ? 28.536 -13.616 -20.721 1.00 81.56 84 ASP A N 1
ATOM 664 C CA . ASP A 1 84 ? 28.169 -14.996 -21.021 1.00 81.56 84 ASP A CA 1
ATOM 665 C C . ASP A 1 84 ? 27.463 -15.634 -19.813 1.00 81.56 84 ASP A C 1
ATOM 667 O O . ASP A 1 84 ? 27.776 -15.314 -18.660 1.00 81.56 84 ASP A O 1
ATOM 671 N N . LEU A 1 85 ? 26.480 -16.500 -20.067 1.00 82.00 85 LEU A N 1
ATOM 672 C CA . LEU A 1 85 ? 25.791 -17.229 -19.006 1.00 82.00 85 LEU A CA 1
ATOM 673 C C . LEU A 1 85 ? 26.735 -18.315 -18.488 1.00 82.00 85 LEU A C 1
ATOM 675 O O . LEU A 1 85 ? 26.969 -19.308 -19.166 1.00 82.00 85 LEU A O 1
ATOM 679 N N . MET A 1 86 ? 27.269 -18.146 -17.280 1.00 74.12 86 MET A N 1
ATOM 680 C CA . MET A 1 86 ? 28.037 -19.213 -16.643 1.00 74.12 86 MET A CA 1
ATOM 681 C C . MET A 1 86 ? 27.073 -20.276 -16.110 1.00 74.12 86 MET A C 1
ATOM 683 O O . MET A 1 86 ? 26.411 -20.066 -15.094 1.00 74.12 86 MET A O 1
ATOM 687 N N . GLU A 1 87 ? 26.996 -21.412 -16.794 1.00 72.50 87 GLU A N 1
ATOM 688 C CA . GLU A 1 87 ? 26.362 -22.618 -16.265 1.00 72.50 87 GLU A CA 1
ATOM 689 C C . GLU A 1 87 ? 27.259 -23.182 -15.149 1.00 72.50 87 GLU A C 1
ATOM 691 O O . GLU A 1 87 ? 28.408 -23.548 -15.396 1.00 72.50 87 GLU A O 1
ATOM 696 N N . THR A 1 88 ? 26.768 -23.188 -13.905 1.00 56.12 88 THR A N 1
ATOM 697 C CA . THR A 1 88 ? 27.363 -23.947 -12.786 1.00 56.12 88 THR A CA 1
ATOM 698 C C . THR A 1 88 ? 26.441 -25.084 -12.390 1.00 56.12 88 THR A C 1
ATOM 700 O O . THR A 1 88 ? 25.221 -24.822 -12.290 1.00 56.12 88 THR A O 1
#

Sequence (88 aa):
MAKTVEMSNFTFKMDKTTREQFSSLCNELG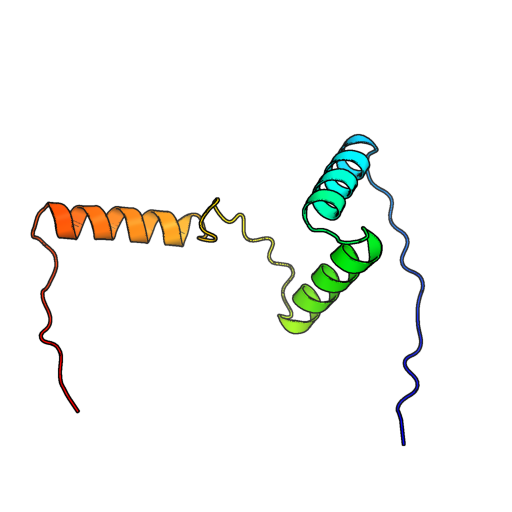LTMSAATLALIKQAVRNQSMRFSLRDENGFTLEEAAELARRIREVQNNEAVRHDLMET

Secondary structure (DSSP, 8-state):
---------------HHHHHHHHHHHHHTT--HHHHHHHHHHHHHHTT------B-TTS-BHHHHHHHHHHHHHHHTT-S--------